Protein AF-A0A7J5EBZ2-F1 (afdb_monomer)

Sequence (101 aa):
MLCKINNLILFIILFAASTIIAQRENRKTETFQVPKDGELEVYANPGDITIDTWDKNEVVIKMRGEDENSDLDDMTIDQRGKKIIVRYDSRWGWSESIDFI

Secondary structure (DSSP, 8-state):
-HHHHHHHHHHHHHHHTT-------SEEEEEEE--TT-EEEEE-SSS-------SSSEEEEEEE-SSTT--GGGEEEEEETTEEEEEE--SS---------

pLDDT: mean 75.47, std 16.66, range [33.06, 94.5]

Structure (mmCIF, N/CA/C/O backbone):
data_AF-A0A7J5EBZ2-F1
#
_entry.id   AF-A0A7J5EBZ2-F1
#
loop_
_atom_site.group_PDB
_atom_site.id
_atom_site.type_symbol
_atom_site.label_atom_id
_atom_site.label_alt_id
_atom_site.label_comp_id
_atom_site.label_asym_id
_atom_site.label_entity_id
_atom_site.label_seq_id
_atom_site.pdbx_PDB_ins_code
_atom_site.Cartn_x
_atom_site.Cartn_y
_atom_site.Cartn_z
_atom_site.occupancy
_atom_site.B_iso_or_equiv
_atom_site.auth_seq_id
_atom_site.auth_comp_id
_atom_site.auth_asym_id
_atom_site.auth_atom_id
_atom_site.pdbx_PDB_model_num
ATOM 1 N N . MET A 1 1 ? 45.056 34.044 17.414 1.00 53.28 1 MET A N 1
ATOM 2 C CA . MET A 1 1 ? 43.988 33.055 17.709 1.00 53.28 1 MET A CA 1
ATOM 3 C C . MET A 1 1 ? 42.817 33.092 16.718 1.00 53.28 1 MET A C 1
ATOM 5 O O . MET A 1 1 ? 42.232 32.041 16.502 1.00 53.28 1 MET A O 1
ATOM 9 N N . LEU A 1 2 ? 42.520 34.223 16.052 1.00 51.50 2 LEU A N 1
ATOM 10 C CA . LEU A 1 2 ? 41.407 34.341 15.086 1.00 51.50 2 LEU A CA 1
ATOM 11 C C . LEU A 1 2 ? 41.504 33.439 13.833 1.00 51.50 2 LEU A C 1
ATOM 13 O O . LEU A 1 2 ? 40.479 33.011 13.317 1.00 51.50 2 LEU A O 1
ATOM 17 N N . CYS A 1 3 ? 42.710 33.079 13.376 1.00 51.47 3 CYS A N 1
ATOM 18 C CA . CYS A 1 3 ? 42.897 32.260 12.164 1.00 51.47 3 CYS A CA 1
ATOM 19 C C . CYS A 1 3 ? 42.437 30.789 12.331 1.00 51.47 3 CYS A C 1
ATOM 21 O O . CYS A 1 3 ? 42.041 30.144 11.366 1.00 51.47 3 CYS A O 1
ATOM 23 N N . LYS A 1 4 ? 42.426 30.255 13.566 1.00 52.41 4 LYS A N 1
ATOM 24 C CA . LYS A 1 4 ? 42.003 28.866 13.848 1.00 52.41 4 LYS A CA 1
ATOM 25 C C . LYS A 1 4 ? 40.479 28.687 13.865 1.00 52.41 4 LYS A C 1
ATOM 27 O O . LYS A 1 4 ? 39.998 27.609 13.536 1.00 52.41 4 LYS A O 1
ATOM 32 N N . ILE A 1 5 ? 39.734 29.737 14.217 1.00 59.22 5 ILE A N 1
ATOM 33 C CA . ILE A 1 5 ? 38.262 29.725 14.274 1.00 59.22 5 ILE A CA 1
ATOM 34 C C . ILE A 1 5 ? 37.672 29.724 12.858 1.00 59.22 5 ILE A C 1
ATOM 36 O O . ILE A 1 5 ? 36.712 29.006 12.600 1.00 59.22 5 ILE A O 1
ATOM 40 N N . ASN A 1 6 ? 38.296 30.448 11.922 1.00 58.59 6 ASN A N 1
ATOM 41 C CA . ASN A 1 6 ? 37.830 30.519 10.536 1.00 58.59 6 ASN A CA 1
ATOM 42 C C . ASN A 1 6 ? 37.945 29.167 9.806 1.00 58.59 6 ASN A C 1
ATOM 44 O O . ASN A 1 6 ? 37.040 28.772 9.078 1.00 58.59 6 ASN A O 1
ATOM 48 N N . ASN A 1 7 ? 39.015 28.410 10.075 1.00 61.50 7 ASN A N 1
ATOM 49 C CA . ASN A 1 7 ? 39.158 27.053 9.544 1.00 61.50 7 ASN A CA 1
ATOM 50 C C . ASN A 1 7 ? 38.172 26.067 10.188 1.00 61.50 7 ASN A C 1
ATOM 52 O O . ASN A 1 7 ? 37.664 25.193 9.496 1.00 61.50 7 ASN A O 1
ATOM 56 N N . LEU A 1 8 ? 37.859 26.210 11.482 1.00 67.56 8 LEU A N 1
ATOM 57 C CA . LEU A 1 8 ? 36.891 25.343 12.167 1.00 67.56 8 LEU A CA 1
ATOM 58 C C . LEU A 1 8 ? 35.471 25.506 11.597 1.00 67.56 8 LEU A C 1
ATOM 60 O O . LEU A 1 8 ? 34.776 24.517 11.382 1.00 67.56 8 LEU A O 1
ATOM 64 N N . ILE A 1 9 ? 35.062 26.744 11.303 1.00 73.44 9 ILE A N 1
ATOM 65 C CA . ILE A 1 9 ? 33.757 27.045 10.691 1.00 73.44 9 ILE A CA 1
ATOM 66 C C . ILE A 1 9 ? 33.661 26.431 9.287 1.00 73.44 9 ILE A C 1
ATOM 68 O O . ILE A 1 9 ? 32.633 25.853 8.940 1.00 73.44 9 ILE A O 1
ATOM 72 N N . LEU A 1 10 ? 34.746 26.479 8.508 1.00 65.31 10 LEU A N 1
ATOM 73 C CA . LEU A 1 10 ? 34.793 25.883 7.171 1.00 65.31 10 LEU A CA 1
ATOM 74 C C . LEU A 1 10 ? 34.593 24.355 7.208 1.00 65.31 10 LEU A C 1
ATOM 76 O O . LEU A 1 10 ? 33.864 23.810 6.381 1.00 65.31 10 LEU A O 1
ATOM 80 N N . PHE A 1 11 ? 35.174 23.668 8.199 1.00 65.75 11 PHE A N 1
ATOM 81 C CA . PHE A 1 11 ? 34.988 22.222 8.383 1.00 65.75 11 PHE A CA 1
ATOM 82 C C . PHE A 1 11 ? 33.557 21.847 8.795 1.00 65.75 11 PHE A C 1
ATOM 84 O O . PHE A 1 11 ? 33.041 20.833 8.328 1.00 65.75 11 PHE A O 1
ATOM 91 N N . ILE A 1 12 ? 32.894 22.666 9.618 1.00 71.62 12 ILE A N 1
ATOM 92 C CA . ILE A 1 12 ? 31.500 22.434 10.038 1.00 71.62 12 ILE A CA 1
ATOM 93 C C . ILE A 1 12 ? 30.535 22.575 8.847 1.00 71.62 12 ILE A C 1
ATOM 95 O O . ILE A 1 12 ? 29.617 21.769 8.704 1.00 71.62 12 ILE A O 1
ATOM 99 N N . ILE A 1 13 ? 30.772 23.543 7.954 1.00 68.88 13 ILE A N 1
ATOM 100 C CA . ILE A 1 13 ? 29.956 23.747 6.744 1.00 68.88 13 ILE A CA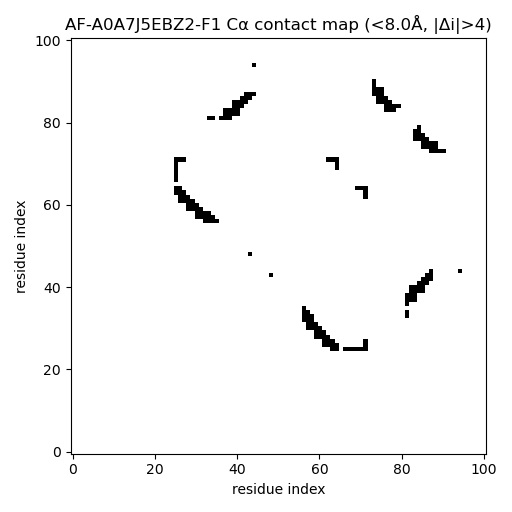 1
ATOM 101 C C . ILE A 1 13 ? 30.114 22.578 5.757 1.00 68.88 13 ILE A C 1
ATOM 103 O O . ILE A 1 13 ? 29.125 22.123 5.186 1.00 68.88 13 ILE A O 1
ATOM 107 N N . LEU A 1 14 ? 31.328 22.044 5.585 1.00 63.31 14 LEU A N 1
ATOM 108 C CA . LEU A 1 14 ? 31.566 20.888 4.710 1.00 63.31 14 LEU A CA 1
ATOM 109 C C . LEU A 1 14 ? 30.933 19.592 5.236 1.00 63.31 14 LEU A C 1
ATOM 111 O O . LEU A 1 14 ? 30.446 18.789 4.444 1.00 63.31 14 LEU A O 1
ATOM 115 N N . PHE A 1 15 ? 30.904 19.387 6.556 1.00 63.12 15 PHE A N 1
ATOM 116 C CA . PHE A 1 15 ? 30.302 18.187 7.142 1.00 63.12 15 PHE A CA 1
ATOM 117 C C . PHE A 1 15 ? 28.770 18.196 7.025 1.00 63.12 15 PHE A C 1
ATOM 119 O O . PHE A 1 15 ? 28.171 17.160 6.739 1.00 63.12 15 PHE A O 1
ATOM 126 N N . ALA A 1 16 ? 28.141 19.372 7.144 1.00 60.69 16 ALA A N 1
ATOM 127 C CA . ALA A 1 16 ? 26.696 19.545 6.970 1.00 60.69 16 ALA A CA 1
ATOM 128 C C . ALA A 1 16 ? 26.207 19.265 5.533 1.00 60.69 16 ALA A C 1
ATOM 130 O O . ALA A 1 16 ? 25.040 18.941 5.339 1.00 60.69 16 ALA A O 1
ATOM 131 N N . ALA A 1 17 ? 27.086 19.348 4.529 1.00 60.28 17 ALA A N 1
ATOM 132 C CA . ALA A 1 17 ? 26.747 19.028 3.141 1.00 60.28 17 ALA A CA 1
ATOM 133 C C . ALA A 1 17 ? 26.783 17.517 2.828 1.00 60.28 17 ALA A C 1
ATOM 135 O O . ALA A 1 17 ? 26.320 17.104 1.768 1.00 60.28 17 ALA A O 1
ATOM 136 N N . SER A 1 18 ? 27.328 16.681 3.722 1.00 59.41 18 SER A N 1
ATOM 137 C CA . SER A 1 18 ? 27.545 15.248 3.457 1.00 59.41 18 SER A CA 1
ATOM 138 C C . SER A 1 18 ? 26.336 14.347 3.744 1.00 59.41 18 SER A C 1
ATOM 140 O O . SER A 1 18 ? 26.394 13.144 3.498 1.00 59.41 18 SER A O 1
ATOM 142 N N . THR A 1 19 ? 25.224 14.897 4.237 1.00 57.72 19 THR A N 1
ATOM 143 C CA . THR A 1 19 ? 24.100 14.101 4.747 1.00 57.72 19 THR A CA 1
ATOM 144 C C . THR A 1 19 ? 22.840 14.194 3.889 1.00 57.72 19 THR A C 1
ATOM 146 O O . THR A 1 19 ? 21.793 14.534 4.415 1.00 57.72 19 THR A O 1
ATOM 149 N N . ILE A 1 20 ? 22.894 13.878 2.595 1.00 58.97 20 ILE A N 1
ATOM 150 C CA . ILE A 1 20 ? 21.731 13.287 1.904 1.00 58.97 20 ILE A CA 1
ATOM 151 C C . ILE A 1 20 ? 22.272 12.293 0.868 1.00 58.97 20 ILE A C 1
ATOM 153 O O . ILE A 1 20 ? 22.438 12.618 -0.304 1.00 58.97 20 ILE A O 1
ATOM 157 N N . ILE A 1 21 ? 22.562 11.064 1.296 1.00 60.22 21 ILE A N 1
ATOM 158 C CA . ILE A 1 21 ? 22.528 9.922 0.377 1.00 60.22 21 ILE A CA 1
ATOM 159 C C . ILE A 1 21 ? 21.127 9.347 0.541 1.00 60.22 21 ILE A C 1
ATOM 161 O O . ILE A 1 21 ? 20.870 8.589 1.473 1.00 60.22 21 ILE A O 1
ATOM 165 N N . ALA A 1 22 ? 20.198 9.782 -0.310 1.00 60.12 22 ALA A N 1
ATOM 166 C CA . ALA A 1 22 ? 18.893 9.148 -0.405 1.00 60.12 22 ALA A CA 1
ATOM 167 C C . ALA A 1 22 ? 19.120 7.747 -0.985 1.00 60.12 22 ALA A C 1
ATOM 169 O O . ALA A 1 22 ? 19.408 7.594 -2.171 1.00 60.12 22 ALA A O 1
ATOM 170 N N . GLN A 1 23 ? 19.090 6.726 -0.130 1.00 59.81 23 GLN A N 1
ATOM 171 C CA . GLN A 1 23 ? 19.090 5.347 -0.597 1.00 59.81 23 GLN A CA 1
ATOM 172 C C . GLN A 1 23 ? 17.752 5.117 -1.296 1.00 59.81 23 GLN A C 1
ATOM 174 O O . GLN A 1 23 ? 16.701 5.262 -0.674 1.00 59.81 23 GLN A O 1
ATOM 179 N N . ARG A 1 24 ? 17.792 4.819 -2.599 1.00 61.91 24 ARG A N 1
ATOM 180 C CA . ARG A 1 24 ? 16.605 4.424 -3.359 1.00 61.91 24 ARG A CA 1
ATOM 181 C C . ARG A 1 24 ? 16.140 3.083 -2.801 1.00 61.91 24 ARG A C 1
ATOM 183 O O . ARG A 1 24 ? 16.731 2.046 -3.092 1.00 61.91 24 ARG A O 1
ATOM 190 N N . GLU A 1 25 ? 15.154 3.116 -1.914 1.00 67.88 25 GLU A N 1
ATOM 191 C CA . GLU A 1 25 ? 14.617 1.905 -1.313 1.00 67.88 25 GLU A CA 1
ATOM 192 C C . GLU A 1 25 ? 13.591 1.299 -2.273 1.00 67.88 25 GLU A C 1
ATOM 194 O O . GLU A 1 25 ? 12.545 1.881 -2.539 1.00 67.88 25 GLU A O 1
ATOM 199 N N . ASN A 1 26 ? 13.872 0.097 -2.781 1.00 78.69 26 ASN A N 1
ATOM 200 C CA . ASN A 1 26 ? 12.947 -0.664 -3.633 1.00 78.69 26 ASN A CA 1
ATOM 201 C C . ASN A 1 26 ? 11.774 -1.291 -2.832 1.00 78.69 26 ASN A C 1
ATOM 203 O O . ASN A 1 26 ? 11.179 -2.316 -3.184 1.00 78.69 26 ASN A O 1
ATOM 207 N N . ARG A 1 27 ? 11.472 -0.726 -1.666 1.00 85.38 27 ARG A N 1
ATOM 208 C CA . ARG A 1 27 ? 10.364 -1.121 -0.806 1.00 85.38 27 ARG A CA 1
ATOM 209 C C . ARG A 1 27 ? 9.777 0.129 -0.198 1.00 85.38 27 ARG A C 1
ATOM 211 O O . ARG A 1 27 ? 10.501 1.009 0.249 1.00 85.38 27 ARG A O 1
ATOM 218 N N . LYS A 1 28 ? 8.454 0.174 -0.136 1.00 85.44 28 LYS A N 1
ATOM 219 C CA . LYS A 1 28 ? 7.734 1.295 0.450 1.00 85.44 28 LYS A CA 1
ATOM 220 C C . LYS A 1 28 ? 6.565 0.761 1.258 1.00 85.44 28 LYS A C 1
ATOM 222 O O . LYS A 1 28 ? 5.816 -0.090 0.785 1.00 85.44 28 LYS A O 1
ATOM 227 N N . THR A 1 29 ? 6.454 1.205 2.505 1.00 90.38 29 THR A N 1
ATOM 228 C CA . THR A 1 29 ? 5.348 0.839 3.394 1.00 90.38 29 THR A CA 1
ATOM 229 C C . THR A 1 29 ? 4.667 2.104 3.870 1.00 90.38 29 THR A C 1
ATOM 231 O O . THR A 1 29 ? 5.316 2.970 4.451 1.00 90.38 29 THR A O 1
ATOM 234 N N . GLU A 1 30 ? 3.363 2.190 3.649 1.00 90.12 30 GLU A N 1
ATOM 235 C CA . GLU A 1 30 ? 2.535 3.288 4.132 1.00 90.12 30 GLU A CA 1
ATOM 236 C C . GLU A 1 30 ? 1.354 2.740 4.930 1.00 90.12 30 GLU A C 1
ATOM 238 O O . GLU A 1 30 ? 0.779 1.703 4.592 1.00 90.12 30 GLU A O 1
ATOM 243 N N . THR A 1 31 ? 1.003 3.442 6.005 1.00 94.31 31 THR A N 1
ATOM 244 C CA . THR A 1 31 ? -0.068 3.045 6.919 1.00 94.31 31 THR A CA 1
ATOM 245 C C . THR A 1 31 ? -1.080 4.169 7.019 1.00 94.31 31 THR A C 1
ATOM 247 O O . THR A 1 31 ? -0.728 5.301 7.348 1.00 94.31 31 THR A O 1
ATOM 250 N N . PHE A 1 32 ? -2.344 3.832 6.806 1.00 92.44 32 PHE A N 1
ATOM 251 C CA . PHE A 1 32 ? -3.459 4.764 6.838 1.00 92.44 32 PHE A CA 1
ATOM 252 C C . PHE A 1 32 ? -4.444 4.342 7.912 1.00 92.44 32 PHE A C 1
ATOM 254 O O . PHE A 1 32 ? -4.941 3.217 7.912 1.00 92.44 32 PHE A O 1
ATOM 261 N N . GLN A 1 33 ? -4.756 5.260 8.820 1.00 93.00 33 GLN A N 1
ATOM 262 C CA . GLN A 1 33 ? -5.856 5.064 9.753 1.00 93.00 33 GLN A CA 1
ATOM 263 C C . GLN A 1 33 ? -7.160 5.352 9.011 1.00 93.00 33 GLN A C 1
ATOM 265 O O . GLN A 1 33 ? -7.353 6.444 8.466 1.00 93.00 33 GLN A O 1
ATOM 270 N N . VAL A 1 34 ? -8.049 4.363 8.972 1.00 90.44 34 VAL A N 1
ATOM 271 C CA . VAL A 1 34 ? -9.327 4.462 8.267 1.00 90.44 34 VAL A CA 1
ATOM 272 C C . VAL A 1 34 ? -10.463 4.021 9.185 1.00 90.44 34 VAL A C 1
ATOM 274 O O . VAL A 1 34 ? -10.329 3.034 9.909 1.00 90.44 34 VAL A O 1
ATOM 277 N N . PRO A 1 35 ? -11.602 4.733 9.189 1.00 88.56 35 PRO A N 1
ATOM 278 C CA . PRO A 1 35 ? -12.799 4.248 9.859 1.00 88.56 35 PRO A CA 1
ATOM 279 C C . PRO A 1 35 ? -13.225 2.876 9.319 1.00 88.56 35 PRO A C 1
ATOM 281 O O . PRO A 1 35 ? -12.909 2.520 8.181 1.00 88.56 35 PRO A O 1
ATOM 284 N N . LYS A 1 36 ? -13.998 2.136 10.120 1.00 86.38 36 LYS A N 1
ATOM 285 C CA . LYS A 1 36 ? -14.649 0.900 9.664 1.00 86.38 36 LYS A CA 1
ATOM 286 C C . LYS A 1 36 ? -15.516 1.157 8.427 1.00 86.38 36 LYS A C 1
ATOM 288 O O . LYS A 1 36 ? -15.983 2.276 8.206 1.00 86.38 36 LYS A O 1
ATOM 293 N N . ASP A 1 37 ? -15.721 0.102 7.643 1.00 86.50 37 ASP A N 1
ATOM 294 C CA . ASP A 1 37 ? -16.536 0.117 6.421 1.00 86.50 37 ASP A CA 1
ATOM 295 C C . ASP A 1 37 ? -16.006 1.085 5.342 1.00 86.50 37 ASP A C 1
ATOM 297 O O . ASP A 1 37 ? -16.772 1.734 4.616 1.00 86.50 37 ASP A O 1
ATOM 301 N N . GLY A 1 38 ? -14.678 1.225 5.279 1.00 87.69 38 GLY A N 1
ATOM 302 C CA . GLY A 1 38 ? -13.960 1.941 4.227 1.00 87.69 38 GLY A CA 1
ATOM 303 C C . GLY A 1 38 ? -13.929 1.186 2.897 1.00 87.69 38 GLY A C 1
ATOM 304 O O . GLY A 1 38 ? -14.379 0.049 2.791 1.00 87.69 38 GLY A O 1
ATOM 305 N N . GLU A 1 39 ? -13.387 1.839 1.875 1.00 92.12 39 GLU A N 1
ATOM 306 C CA . GLU A 1 39 ? -13.248 1.278 0.528 1.00 92.12 39 GLU A CA 1
ATOM 307 C C . GLU A 1 39 ? -11.773 1.304 0.118 1.00 92.12 39 GLU A C 1
ATOM 309 O O . GLU A 1 39 ? -11.113 2.335 0.257 1.00 92.12 39 GLU A O 1
ATOM 314 N N . LEU A 1 40 ? -11.255 0.180 -0.375 1.00 91.44 40 LEU A N 1
ATOM 315 C CA . LEU A 1 40 ? -9.922 0.091 -0.967 1.00 91.44 40 LEU A CA 1
ATOM 316 C C . LEU A 1 40 ? -10.074 -0.115 -2.474 1.00 91.44 40 LEU A C 1
ATOM 318 O O . LEU A 1 40 ? -10.687 -1.084 -2.911 1.00 91.44 40 LEU A O 1
A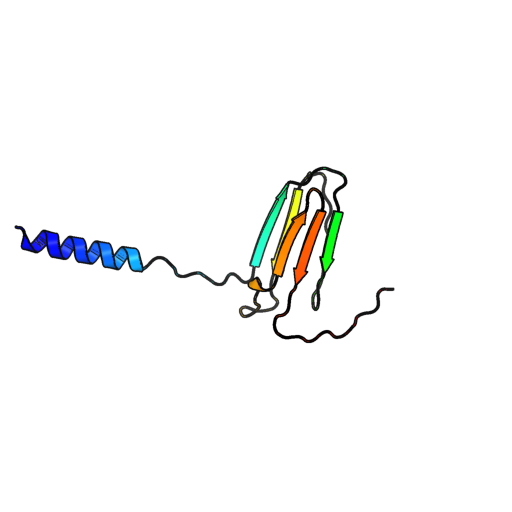TOM 322 N N . GLU A 1 41 ? -9.507 0.798 -3.254 1.00 92.38 41 GLU A N 1
ATOM 323 C CA . GLU A 1 41 ? -9.506 0.756 -4.712 1.00 92.38 41 GLU A CA 1
ATOM 324 C C . GLU A 1 41 ? -8.057 0.663 -5.201 1.00 92.38 41 GLU A C 1
ATOM 326 O O . GLU A 1 41 ? -7.235 1.523 -4.879 1.00 92.38 41 GLU A O 1
ATOM 331 N N . VAL A 1 42 ? -7.728 -0.390 -5.953 1.00 89.00 42 VAL A N 1
ATOM 332 C CA . VAL A 1 42 ? -6.354 -0.678 -6.389 1.00 89.00 42 VAL A CA 1
ATOM 333 C C . VAL A 1 42 ? -6.312 -0.803 -7.903 1.00 89.00 42 VAL A C 1
ATOM 335 O O . VAL A 1 42 ? -7.028 -1.611 -8.486 1.00 89.00 42 VAL A O 1
ATOM 338 N N . TYR A 1 43 ? -5.436 -0.020 -8.520 1.00 85.75 43 TYR A N 1
ATOM 339 C CA . TYR A 1 43 ? -5.109 -0.089 -9.936 1.00 85.75 43 TYR A CA 1
ATOM 340 C C . TYR A 1 43 ? -3.643 -0.503 -10.069 1.00 85.75 43 TYR A C 1
ATOM 342 O O . TYR A 1 43 ? -2.749 0.327 -9.889 1.00 85.75 43 TYR A O 1
ATOM 350 N N . ALA A 1 44 ? -3.401 -1.781 -10.365 1.00 74.06 44 ALA A N 1
ATOM 351 C CA . ALA A 1 44 ? -2.076 -2.288 -10.715 1.00 74.06 44 ALA A CA 1
ATOM 352 C C . ALA A 1 44 ? -2.035 -2.590 -12.215 1.00 74.06 44 ALA A C 1
ATOM 354 O O . ALA A 1 44 ? -2.919 -3.276 -12.726 1.00 74.06 44 ALA A O 1
ATOM 355 N N . ASN A 1 45 ? -1.035 -2.059 -12.920 1.00 70.56 45 ASN A N 1
ATOM 356 C CA . ASN A 1 45 ? -0.795 -2.380 -14.323 1.00 70.56 45 ASN A CA 1
ATOM 357 C C . ASN A 1 45 ? 0.665 -2.083 -14.714 1.00 70.56 45 ASN A C 1
ATOM 359 O O . ASN A 1 45 ? 0.979 -0.910 -14.912 1.00 70.56 45 ASN A O 1
ATOM 363 N N . PRO A 1 46 ? 1.547 -3.084 -14.882 1.00 71.50 46 PRO A N 1
ATOM 364 C CA . PRO A 1 46 ? 1.417 -4.504 -14.525 1.00 71.50 46 PRO A CA 1
ATOM 365 C C . PRO A 1 46 ? 1.702 -4.768 -13.029 1.00 71.50 46 PRO A C 1
ATOM 367 O O . PRO A 1 46 ? 2.223 -3.901 -12.330 1.00 71.50 46 PRO A O 1
ATOM 370 N N . GLY A 1 47 ? 1.380 -5.968 -12.525 1.00 77.31 47 GLY A N 1
ATOM 371 C CA . GLY A 1 47 ? 1.821 -6.433 -11.200 1.00 77.31 47 GLY A CA 1
ATOM 372 C C . GLY A 1 47 ? 0.833 -7.343 -10.462 1.00 77.31 47 GLY A C 1
ATOM 373 O O . GLY A 1 47 ? -0.349 -7.397 -10.796 1.00 77.31 47 GLY A O 1
ATOM 374 N N . ASP A 1 48 ? 1.330 -8.028 -9.429 1.00 85.12 48 ASP A N 1
ATOM 375 C CA . ASP A 1 48 ? 0.528 -8.887 -8.554 1.00 85.12 48 ASP A CA 1
ATOM 376 C C . ASP A 1 48 ? -0.059 -8.101 -7.374 1.00 85.12 48 ASP A C 1
ATOM 378 O O . ASP A 1 48 ? 0.636 -7.332 -6.703 1.00 85.12 48 ASP A O 1
ATOM 382 N N . ILE A 1 49 ? -1.336 -8.347 -7.068 1.00 87.38 49 ILE A N 1
ATOM 383 C CA . ILE A 1 49 ? -2.017 -7.783 -5.898 1.00 87.38 49 ILE A CA 1
ATOM 384 C C . ILE A 1 49 ? -2.316 -8.912 -4.910 1.00 87.38 49 ILE A C 1
ATOM 386 O O . ILE A 1 49 ? -3.015 -9.869 -5.233 1.00 87.38 49 ILE A O 1
ATOM 390 N N . THR A 1 50 ? -1.828 -8.778 -3.675 1.00 91.31 50 THR A N 1
ATOM 391 C CA . THR A 1 50 ? -2.218 -9.634 -2.542 1.00 91.31 50 THR A CA 1
ATOM 392 C C . THR A 1 50 ? -2.932 -8.790 -1.492 1.00 91.31 50 THR A C 1
ATOM 394 O O . THR A 1 50 ? -2.424 -7.740 -1.099 1.00 91.31 50 THR A O 1
ATOM 397 N N . ILE A 1 51 ? -4.106 -9.241 -1.041 1.00 92.19 51 ILE A N 1
ATOM 398 C CA . ILE A 1 51 ? -4.921 -8.547 -0.037 1.00 92.19 51 ILE A CA 1
ATOM 399 C C . ILE A 1 51 ? -5.119 -9.473 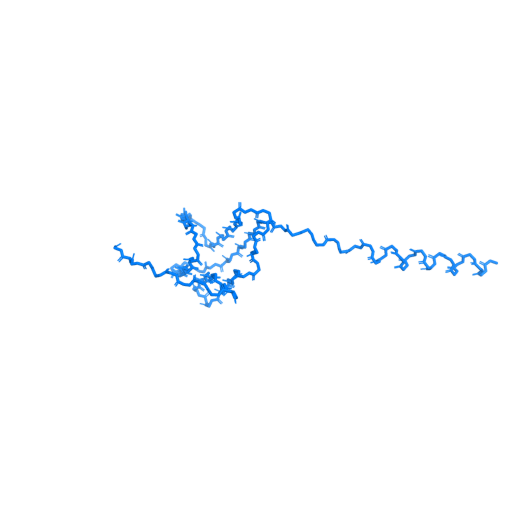1.160 1.00 92.19 51 ILE A C 1
ATOM 401 O O . ILE A 1 51 ? -5.769 -10.510 1.041 1.00 92.19 51 ILE A O 1
ATOM 405 N N . ASP A 1 52 ? -4.607 -9.047 2.314 1.00 94.44 52 ASP A N 1
ATOM 406 C CA . ASP A 1 52 ? -4.840 -9.685 3.607 1.00 94.44 52 ASP A CA 1
ATOM 407 C C . ASP A 1 52 ? -5.751 -8.806 4.471 1.00 94.44 52 ASP A C 1
ATOM 409 O O . ASP A 1 52 ? -5.593 -7.584 4.532 1.00 94.44 52 ASP A O 1
ATOM 413 N N . THR A 1 53 ? -6.697 -9.431 5.172 1.00 92.88 53 THR A N 1
ATOM 414 C CA . THR A 1 53 ? -7.634 -8.744 6.073 1.00 92.88 53 THR A CA 1
ATOM 415 C C . THR A 1 53 ? -7.287 -8.985 7.539 1.00 92.88 53 THR A C 1
ATOM 417 O O . THR A 1 53 ? -6.787 -10.050 7.898 1.00 92.88 53 THR A O 1
ATOM 420 N N . TRP A 1 54 ? -7.617 -8.029 8.409 1.00 93.31 54 TRP A N 1
ATOM 421 C CA . TRP A 1 54 ? -7.379 -8.106 9.856 1.00 93.31 54 TRP A CA 1
ATOM 422 C C . TRP A 1 54 ? -8.396 -7.292 10.669 1.00 93.31 54 TRP A C 1
ATOM 424 O O . TRP A 1 54 ? -9.149 -6.494 10.117 1.00 93.31 54 TRP A O 1
ATOM 434 N N . ASP A 1 55 ? -8.364 -7.437 11.996 1.00 93.25 55 ASP A N 1
ATOM 435 C CA . ASP A 1 55 ? -9.312 -6.793 12.922 1.00 93.25 55 ASP A CA 1
ATOM 436 C C . ASP A 1 55 ? -8.892 -5.383 13.386 1.00 93.25 55 ASP A C 1
ATOM 438 O O . ASP A 1 55 ? -9.316 -4.904 14.442 1.00 93.25 55 ASP A O 1
ATOM 442 N N . LYS A 1 56 ? -8.035 -4.701 12.620 1.00 93.31 56 LYS A N 1
ATOM 443 C CA . LYS A 1 56 ? -7.575 -3.342 12.931 1.00 93.31 56 LYS A CA 1
ATOM 444 C C . LYS A 1 56 ? -8.225 -2.314 12.014 1.00 93.31 56 LYS A C 1
ATOM 446 O O . LYS A 1 56 ? -8.426 -2.560 10.831 1.00 93.31 56 LYS A O 1
ATOM 451 N N . ASN A 1 57 ? -8.473 -1.120 12.549 1.00 93.56 57 ASN A N 1
ATOM 452 C CA . ASN A 1 57 ? -9.000 0.023 11.793 1.00 93.56 57 ASN A CA 1
ATOM 453 C C . ASN A 1 57 ? -7.880 0.766 11.038 1.00 93.56 57 ASN A C 1
ATOM 455 O O . ASN A 1 57 ? -7.731 1.982 11.146 1.00 93.56 57 ASN A O 1
ATOM 459 N N . GLU A 1 58 ? -7.045 0.021 10.320 1.00 93.44 58 GLU A N 1
ATOM 460 C CA . GLU A 1 58 ? -5.928 0.576 9.564 1.00 93.44 58 GLU A CA 1
ATOM 461 C C . GLU A 1 58 ? -5.718 -0.208 8.265 1.00 93.44 5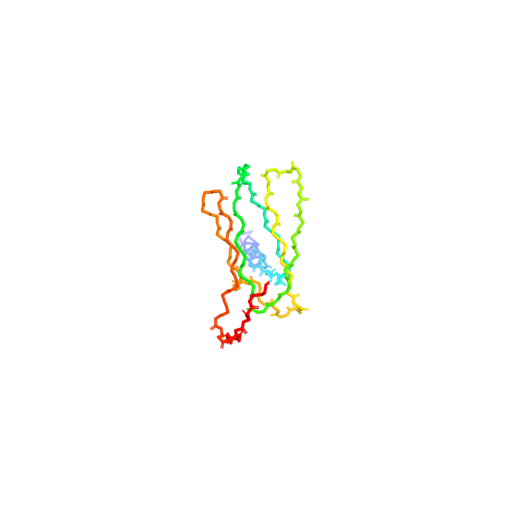8 GLU A C 1
ATOM 463 O O . GLU A 1 58 ? -6.000 -1.405 8.188 1.00 93.44 58 GLU A O 1
ATOM 468 N N . VAL A 1 59 ? -5.218 0.475 7.243 1.00 94.12 59 VAL A N 1
ATOM 469 C CA . VAL A 1 59 ? -4.797 -0.113 5.971 1.00 94.12 59 VAL A CA 1
ATOM 470 C C . VAL A 1 59 ? -3.289 0.041 5.881 1.00 94.12 59 VAL A C 1
ATOM 472 O O . VAL A 1 59 ? -2.770 1.149 6.000 1.00 94.12 59 VAL A O 1
ATOM 475 N N . VAL A 1 60 ? -2.587 -1.071 5.675 1.00 94.50 60 VAL A N 1
ATOM 476 C CA . VAL A 1 60 ? -1.141 -1.077 5.446 1.00 94.50 60 VAL A CA 1
ATOM 477 C C . VAL A 1 60 ? -0.880 -1.475 4.006 1.00 94.50 60 VAL A C 1
ATOM 479 O O . VAL A 1 60 ? -1.189 -2.593 3.601 1.00 94.50 60 VAL A O 1
ATOM 482 N N . ILE A 1 61 ? -0.282 -0.564 3.248 1.00 92.81 61 ILE A N 1
ATOM 483 C CA . ILE A 1 61 ? 0.112 -0.788 1.862 1.00 92.81 61 ILE A CA 1
ATOM 484 C C . ILE A 1 61 ? 1.610 -1.049 1.843 1.00 92.81 61 ILE A C 1
ATOM 486 O O . ILE A 1 61 ? 2.403 -0.214 2.276 1.00 92.81 61 ILE A O 1
ATOM 490 N N . LYS A 1 62 ? 1.991 -2.224 1.343 1.00 92.12 62 LYS A N 1
ATOM 491 C CA . LYS A 1 62 ? 3.384 -2.621 1.139 1.00 92.12 62 LYS A CA 1
ATOM 492 C C . LYS A 1 62 ? 3.626 -2.768 -0.350 1.00 92.12 62 LYS A C 1
ATOM 494 O O . LYS A 1 62 ? 2.951 -3.549 -1.009 1.00 92.12 62 LYS A O 1
ATOM 499 N N . MET A 1 63 ? 4.603 -2.034 -0.854 1.00 88.50 63 MET A N 1
ATOM 500 C CA . MET A 1 63 ? 5.011 -2.045 -2.250 1.00 88.50 63 MET A CA 1
ATOM 501 C C . MET A 1 63 ? 6.449 -2.530 -2.334 1.00 88.50 63 MET A C 1
ATOM 503 O O . MET A 1 63 ? 7.288 -2.184 -1.496 1.00 88.50 63 MET A O 1
ATOM 507 N N . ARG A 1 64 ? 6.723 -3.345 -3.344 1.00 87.56 64 ARG A N 1
ATOM 508 C CA . ARG A 1 64 ? 8.043 -3.883 -3.639 1.00 87.56 64 ARG A CA 1
ATOM 509 C C . ARG A 1 64 ? 8.189 -3.909 -5.149 1.00 87.56 64 ARG A C 1
ATOM 511 O O . ARG A 1 64 ? 7.356 -4.522 -5.807 1.00 87.56 64 ARG A O 1
ATOM 518 N N . GLY A 1 65 ? 9.225 -3.269 -5.672 1.00 83.19 65 GLY A N 1
ATOM 519 C CA . GLY A 1 65 ? 9.536 -3.386 -7.087 1.00 83.19 65 GLY A CA 1
ATOM 520 C C . GLY A 1 65 ? 10.202 -4.722 -7.400 1.00 83.19 65 GLY A C 1
ATOM 521 O O . GLY A 1 65 ? 10.760 -5.391 -6.519 1.00 83.19 65 GLY A O 1
ATOM 522 N N . GLU A 1 66 ? 10.117 -5.123 -8.661 1.00 78.50 66 GLU A N 1
ATOM 523 C CA . GLU A 1 66 ? 10.629 -6.405 -9.145 1.00 78.50 66 GLU A CA 1
ATOM 524 C C . GLU A 1 66 ? 12.161 -6.480 -9.044 1.00 78.50 66 GLU A C 1
ATOM 526 O O . GLU A 1 66 ? 12.714 -7.511 -8.655 1.00 78.50 66 GLU A O 1
ATOM 531 N N . ASP A 1 67 ? 12.839 -5.357 -9.285 1.00 77.06 67 ASP A N 1
ATOM 532 C CA . ASP A 1 67 ? 14.294 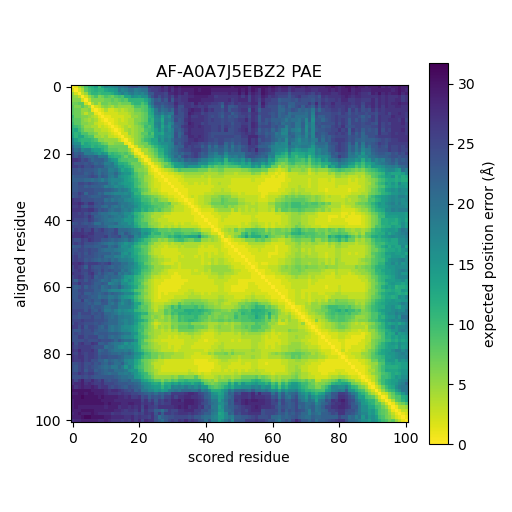-5.227 -9.274 1.00 77.06 67 ASP A CA 1
ATOM 533 C C . ASP A 1 67 ? 14.768 -3.945 -8.567 1.00 77.06 67 ASP A C 1
ATOM 535 O O . ASP A 1 67 ? 13.982 -3.078 -8.200 1.00 77.06 67 ASP A O 1
ATOM 539 N N . GLU A 1 68 ? 16.077 -3.797 -8.367 1.00 70.12 68 GLU A N 1
ATOM 540 C CA . GLU A 1 68 ? 16.670 -2.622 -7.702 1.00 70.12 68 GLU A CA 1
ATOM 541 C C . GLU A 1 68 ? 16.452 -1.297 -8.462 1.00 70.12 68 GLU A C 1
ATOM 543 O O . GLU A 1 68 ? 16.655 -0.219 -7.899 1.00 70.12 68 GLU A O 1
ATOM 548 N N . ASN A 1 69 ? 16.030 -1.366 -9.727 1.00 70.62 69 ASN A N 1
ATOM 549 C CA . ASN A 1 69 ? 15.805 -0.208 -10.589 1.00 70.62 69 ASN A CA 1
ATOM 550 C C . ASN A 1 69 ? 14.339 0.222 -10.655 1.00 70.62 69 ASN A C 1
ATOM 552 O O . ASN A 1 69 ? 14.062 1.306 -11.180 1.00 70.62 69 ASN A O 1
ATOM 556 N N . SER A 1 70 ? 13.436 -0.600 -10.126 1.00 73.94 70 SER A N 1
ATOM 557 C CA . SER A 1 70 ? 12.000 -0.382 -10.135 1.00 73.94 70 SER A CA 1
ATOM 558 C C . SER A 1 70 ? 11.669 0.928 -9.434 1.00 73.94 70 SER A C 1
ATOM 560 O O . SER A 1 70 ? 12.081 1.170 -8.296 1.00 73.94 70 SER A O 1
ATOM 562 N N . ASP A 1 71 ? 10.947 1.794 -10.141 1.00 73.44 71 ASP A N 1
ATOM 563 C CA . ASP A 1 71 ? 10.571 3.091 -9.608 1.00 73.44 71 ASP A CA 1
ATOM 564 C C . ASP A 1 71 ? 9.246 2.994 -8.854 1.00 73.44 71 ASP A C 1
ATOM 566 O O . ASP A 1 71 ? 8.178 2.848 -9.448 1.00 73.44 71 ASP A O 1
ATOM 570 N N . LEU A 1 72 ? 9.323 3.050 -7.524 1.00 76.44 72 LEU A N 1
ATOM 571 C CA . LEU A 1 72 ? 8.136 3.128 -6.677 1.00 76.44 72 LEU A CA 1
ATOM 572 C C . LEU A 1 72 ? 7.574 4.556 -6.595 1.00 76.44 72 LEU A C 1
ATOM 574 O O . LEU A 1 72 ? 6.488 4.727 -6.041 1.00 76.44 72 LEU A O 1
ATOM 578 N N . ASP A 1 73 ? 8.259 5.565 -7.147 1.00 77.25 73 ASP A N 1
ATOM 579 C CA . ASP A 1 73 ? 7.770 6.950 -7.156 1.00 77.25 73 ASP A CA 1
ATOM 580 C C . ASP A 1 73 ? 6.602 7.154 -8.137 1.00 77.25 73 ASP A C 1
ATOM 582 O O . ASP A 1 73 ? 5.843 8.114 -8.000 1.00 77.25 73 ASP A O 1
ATOM 586 N N . ASP A 1 74 ? 6.408 6.230 -9.083 1.00 78.50 74 ASP A N 1
ATOM 587 C CA . ASP A 1 74 ? 5.258 6.208 -9.996 1.00 78.50 74 ASP A CA 1
ATOM 588 C C . ASP A 1 74 ? 3.984 5.634 -9.326 1.00 78.50 74 ASP A C 1
ATOM 590 O O . ASP A 1 74 ? 2.887 5.683 -9.889 1.00 78.50 74 ASP A O 1
ATOM 594 N N . MET A 1 75 ? 4.090 5.122 -8.090 1.00 80.94 75 MET A N 1
ATOM 595 C CA . MET A 1 75 ? 2.942 4.697 -7.283 1.00 80.94 75 MET A CA 1
ATOM 596 C C . MET A 1 75 ? 2.372 5.874 -6.484 1.00 80.94 75 MET A C 1
ATOM 598 O O . MET A 1 75 ? 3.017 6.423 -5.588 1.00 80.94 75 MET A O 1
ATOM 602 N N . THR A 1 76 ? 1.112 6.211 -6.740 1.00 87.12 76 THR A N 1
ATOM 603 C CA . THR A 1 76 ? 0.358 7.220 -5.989 1.00 87.12 76 THR A CA 1
ATOM 604 C C . THR A 1 76 ? -0.642 6.559 -5.048 1.00 87.12 76 THR A C 1
ATOM 606 O O . THR A 1 76 ? -1.415 5.689 -5.458 1.00 87.12 76 THR A O 1
ATOM 609 N N . ILE A 1 77 ? -0.663 7.007 -3.790 1.00 89.56 77 ILE A N 1
ATOM 610 C CA . ILE A 1 77 ? -1.658 6.599 -2.796 1.00 89.56 77 ILE A CA 1
ATOM 611 C C . ILE A 1 77 ? -2.419 7.835 -2.323 1.00 89.56 77 ILE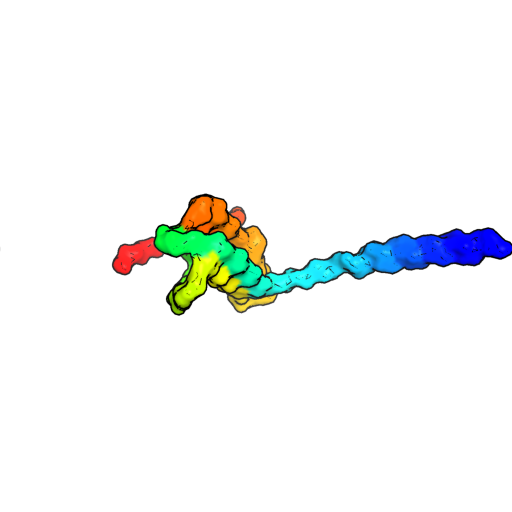 A C 1
ATOM 613 O O . ILE A 1 77 ? -1.839 8.754 -1.752 1.00 89.56 77 ILE A O 1
ATOM 617 N N . ASP A 1 78 ? -3.730 7.834 -2.544 1.00 91.81 78 ASP A N 1
ATOM 618 C CA . ASP A 1 78 ? -4.643 8.901 -2.143 1.00 91.81 78 ASP A CA 1
ATOM 619 C C . ASP A 1 78 ? -5.621 8.397 -1.079 1.00 91.81 78 ASP A C 1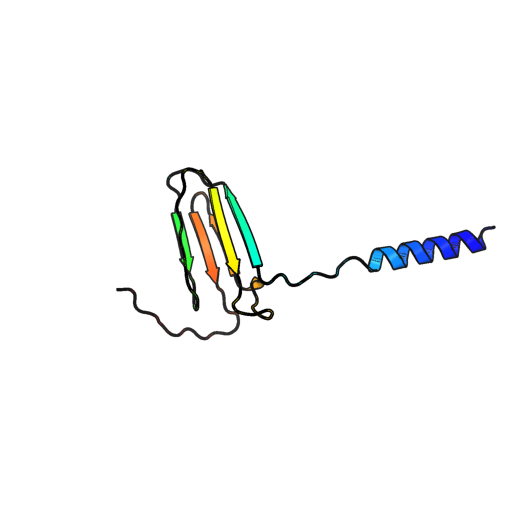
ATOM 621 O O . ASP A 1 78 ? -6.300 7.387 -1.274 1.00 91.81 78 ASP A O 1
ATOM 625 N N . GLN A 1 79 ? -5.805 9.167 -0.004 1.00 91.00 79 GLN A N 1
ATOM 626 C CA . GLN A 1 79 ? -6.918 8.979 0.928 1.00 91.00 79 GLN A CA 1
ATOM 627 C C . GLN A 1 79 ? -7.999 10.039 0.697 1.00 91.00 79 GLN A C 1
ATOM 629 O O . GLN A 1 79 ? -7.774 11.237 0.866 1.00 91.00 79 GLN A O 1
ATOM 634 N N . ARG A 1 80 ? -9.215 9.598 0.362 1.00 91.12 80 ARG A N 1
ATOM 635 C CA . ARG A 1 80 ? -10.407 10.444 0.195 1.00 91.12 80 ARG A CA 1
ATOM 636 C C . ARG A 1 80 ? -11.465 10.036 1.215 1.00 91.12 80 ARG A C 1
ATOM 638 O O . ARG A 1 80 ? -12.303 9.169 0.971 1.00 91.12 80 ARG A O 1
ATOM 645 N N . GLY A 1 81 ? 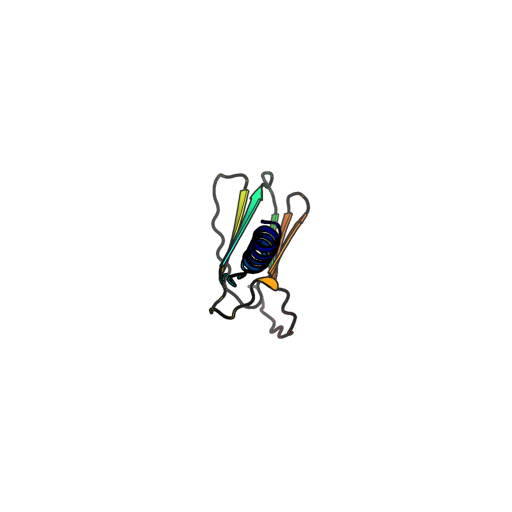-11.405 10.646 2.397 1.00 89.44 81 GLY A N 1
ATOM 646 C CA . GLY A 1 81 ? -12.261 10.277 3.526 1.00 89.44 81 GLY A CA 1
ATOM 647 C C . GLY A 1 81 ? -11.975 8.848 3.994 1.00 89.44 81 GLY A C 1
ATOM 648 O O . GLY A 1 81 ? -10.890 8.568 4.500 1.00 89.44 81 GLY A O 1
ATOM 649 N N . LYS A 1 82 ? -12.947 7.946 3.813 1.00 90.69 82 LYS A N 1
ATOM 650 C CA . LYS A 1 82 ? -12.820 6.513 4.142 1.00 90.69 82 LYS A CA 1
ATOM 651 C C . LYS A 1 82 ? -12.349 5.637 2.972 1.00 90.69 82 LYS A C 1
ATOM 653 O O . LYS A 1 82 ? -12.336 4.417 3.101 1.00 90.69 82 LYS A O 1
ATOM 658 N N . LYS A 1 83 ? -12.030 6.247 1.828 1.00 92.94 83 LYS A N 1
ATOM 659 C CA . LYS A 1 83 ? -11.579 5.550 0.625 1.00 92.94 83 LYS A CA 1
ATOM 660 C C . LYS A 1 83 ? -10.070 5.699 0.456 1.00 92.94 83 LYS A C 1
ATOM 662 O O . LYS A 1 83 ? -9.577 6.826 0.459 1.00 92.94 83 LYS A O 1
ATOM 667 N N . ILE A 1 84 ? -9.364 4.585 0.301 1.00 93.38 84 ILE A N 1
ATOM 668 C CA . ILE A 1 84 ? -7.944 4.539 -0.060 1.00 93.38 84 ILE A CA 1
ATOM 669 C C . ILE A 1 84 ? -7.850 4.129 -1.520 1.00 93.38 84 ILE A C 1
ATOM 671 O O . ILE A 1 84 ? -8.470 3.148 -1.927 1.00 93.38 84 ILE A O 1
ATOM 675 N N . ILE A 1 85 ? -7.095 4.891 -2.302 1.00 92.56 85 ILE A N 1
ATOM 676 C CA . ILE A 1 85 ? -6.912 4.637 -3.721 1.00 92.56 85 ILE A CA 1
ATOM 677 C C . ILE A 1 85 ? -5.430 4.490 -4.011 1.00 92.56 85 ILE A C 1
ATOM 679 O O . ILE A 1 85 ? -4.663 5.420 -3.778 1.00 92.56 85 ILE A O 1
ATOM 683 N N . VAL A 1 86 ? -5.049 3.337 -4.544 1.00 89.75 86 VAL A N 1
ATOM 684 C CA . VAL A 1 86 ? -3.678 3.017 -4.941 1.00 89.75 86 VAL A CA 1
ATOM 685 C C . VAL A 1 86 ? -3.630 2.951 -6.459 1.00 89.75 86 VAL A C 1
ATOM 687 O O . VAL A 1 86 ? -4.406 2.214 -7.069 1.00 89.75 86 VAL A O 1
ATOM 690 N N . ARG A 1 87 ? -2.746 3.735 -7.075 1.00 87.31 87 ARG A N 1
ATOM 691 C CA . ARG A 1 87 ? -2.563 3.780 -8.528 1.00 87.31 87 ARG A CA 1
ATOM 692 C C . ARG A 1 87 ? -1.098 3.675 -8.888 1.00 87.31 87 ARG A C 1
ATOM 694 O O . ARG A 1 87 ? -0.282 4.389 -8.317 1.00 87.31 87 ARG A O 1
ATOM 701 N N . TYR A 1 88 ? -0.808 2.863 -9.889 1.00 79.19 88 TYR A N 1
ATOM 702 C CA . TYR A 1 88 ? 0.430 2.961 -10.641 1.00 79.19 88 TYR A CA 1
ATOM 703 C C . TYR A 1 88 ? 0.207 3.876 -11.852 1.00 79.19 88 TYR A C 1
ATOM 705 O O . TYR A 1 88 ? -0.647 3.586 -12.691 1.00 79.19 88 TYR A O 1
ATOM 713 N N . ASP A 1 89 ? 0.923 4.997 -11.916 1.00 71.31 89 ASP A N 1
ATOM 714 C CA . ASP A 1 89 ? 0.887 5.933 -13.044 1.00 71.31 89 ASP A CA 1
ATOM 715 C C . ASP A 1 89 ? 2.202 5.826 -13.819 1.00 71.31 89 ASP A C 1
ATOM 717 O O . ASP A 1 89 ? 3.180 6.522 -13.540 1.00 71.31 89 ASP A O 1
ATOM 721 N N . SER A 1 90 ? 2.252 4.905 -14.785 1.00 62.47 90 SER A N 1
ATOM 722 C CA . SER A 1 90 ? 3.419 4.787 -15.653 1.00 62.47 90 SER A CA 1
ATOM 723 C C . SER A 1 90 ? 3.531 6.046 -16.518 1.00 62.47 90 SER A C 1
ATOM 725 O O . SER A 1 90 ? 2.761 6.231 -17.465 1.00 62.47 90 SER A O 1
ATOM 727 N N . ARG A 1 91 ? 4.548 6.881 -16.278 1.00 60.69 91 ARG A N 1
ATOM 728 C CA . ARG A 1 91 ? 4.866 8.023 -17.163 1.00 60.69 91 ARG A CA 1
ATOM 729 C C . ARG A 1 91 ? 5.233 7.594 -18.590 1.00 60.69 91 ARG A C 1
ATOM 731 O O . ARG A 1 91 ? 5.224 8.413 -19.507 1.00 60.69 91 ARG A O 1
ATOM 738 N N . TRP A 1 92 ? 5.539 6.311 -18.776 1.00 54.59 92 TRP A N 1
ATOM 739 C CA . TRP A 1 92 ? 5.871 5.682 -20.048 1.00 54.59 92 TRP A CA 1
ATOM 740 C C . TRP A 1 92 ? 4.796 4.653 -20.384 1.00 54.59 92 TRP A C 1
ATOM 742 O O . TRP A 1 92 ? 4.827 3.523 -19.909 1.00 54.59 92 TRP A O 1
ATOM 752 N N . GLY A 1 93 ? 3.807 5.088 -21.164 1.00 54.22 93 GLY A N 1
ATOM 753 C CA . GLY A 1 93 ? 2.628 4.293 -21.471 1.00 54.22 93 GLY A CA 1
ATOM 754 C C . GLY A 1 93 ? 2.954 3.004 -22.217 1.00 54.22 93 GLY A C 1
ATOM 755 O O . GLY A 1 93 ? 3.367 3.050 -23.371 1.00 54.22 93 GLY A O 1
ATOM 756 N N . TRP A 1 94 ? 2.651 1.878 -21.577 1.00 43.78 94 TRP A N 1
ATOM 757 C CA . TRP A 1 94 ? 2.201 0.661 -22.244 1.00 43.78 94 TRP A CA 1
ATOM 758 C C . TRP A 1 94 ? 1.021 0.109 -21.447 1.00 43.78 94 TRP A C 1
ATOM 760 O O . TRP A 1 94 ? 1.176 -0.560 -20.433 1.00 43.78 94 TRP A O 1
ATOM 770 N N . SER A 1 95 ? -0.178 0.475 -21.901 1.00 42.84 95 SER A N 1
ATOM 771 C CA . SER A 1 95 ? -1.433 -0.153 -21.505 1.00 42.84 95 SER A CA 1
ATOM 772 C C . SER A 1 95 ? -1.657 -1.322 -22.455 1.00 42.84 95 SER A C 1
ATOM 774 O O . SER A 1 95 ? -2.038 -1.103 -23.605 1.00 42.84 95 SER A O 1
ATOM 776 N N . GLU A 1 96 ? -1.405 -2.547 -22.002 1.00 40.53 96 GLU A N 1
ATOM 777 C CA . GLU A 1 96 ? -2.072 -3.705 -22.590 1.00 40.53 96 GLU A CA 1
ATOM 778 C C . GLU A 1 96 ? -3.221 -4.106 -21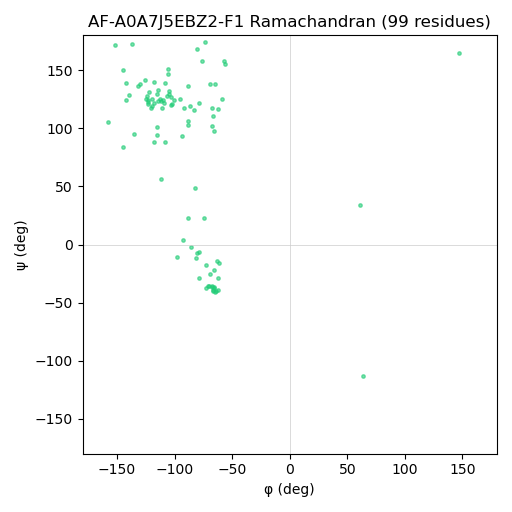.671 1.00 40.53 96 GLU A C 1
ATOM 780 O O . GLU A 1 96 ? -3.091 -4.237 -20.455 1.00 40.53 96 GLU A O 1
ATOM 785 N N . SER A 1 97 ? -4.397 -4.144 -22.281 1.00 48.84 97 SER A N 1
ATOM 786 C CA . SER A 1 97 ? -5.698 -4.307 -21.653 1.00 48.84 97 SER A CA 1
ATOM 787 C C . SER A 1 97 ? -5.813 -5.683 -20.997 1.00 48.84 97 SER A C 1
ATOM 789 O O . SER A 1 97 ? -5.426 -6.677 -21.606 1.00 48.84 97 SER A O 1
ATOM 791 N N . ILE A 1 98 ? -6.391 -5.758 -19.797 1.00 41.06 98 ILE A N 1
ATOM 792 C CA . ILE A 1 98 ? -6.728 -7.035 -19.155 1.00 41.06 98 ILE A CA 1
ATOM 793 C C . ILE A 1 98 ? -8.228 -7.046 -18.844 1.00 41.06 98 ILE A C 1
ATOM 795 O O . ILE A 1 98 ? -8.741 -6.151 -18.172 1.00 41.06 98 ILE A O 1
ATOM 799 N N . ASP A 1 99 ? -8.912 -8.054 -19.389 1.00 36.06 99 ASP A N 1
ATOM 800 C CA . ASP A 1 99 ? -10.300 -8.412 -19.089 1.00 36.06 99 ASP A CA 1
ATOM 801 C C . ASP A 1 99 ? -10.411 -8.968 -17.663 1.00 36.06 99 ASP A C 1
ATOM 803 O O . ASP A 1 99 ? -9.600 -9.795 -17.239 1.00 36.06 99 ASP A O 1
ATOM 807 N N . PHE A 1 100 ? -11.458 -8.563 -16.945 1.00 33.06 100 PHE A N 1
ATOM 808 C CA . PHE A 1 100 ? -11.838 -9.161 -15.667 1.00 33.06 100 PHE A CA 1
ATOM 809 C C . PHE A 1 100 ? -12.915 -10.228 -15.916 1.00 33.06 100 PHE A C 1
ATOM 811 O O . PHE A 1 100 ? -13.944 -9.923 -16.523 1.00 33.06 100 PHE A O 1
ATOM 818 N N . ILE A 1 101 ? -12.679 -11.460 -15.450 1.00 39.47 101 ILE A N 1
ATOM 819 C CA . ILE A 1 101 ? -13.700 -12.520 -15.330 1.00 39.47 101 ILE A CA 1
ATOM 820 C C . ILE A 1 101 ? -14.248 -12.504 -13.905 1.00 39.47 101 ILE A C 1
ATOM 822 O O . ILE A 1 101 ? -13.414 -12.440 -12.973 1.00 39.47 101 ILE A O 1
#

Solvent-accessible surface area (backbone atoms only — not comparable to full-atom values): 6776 Å² total; per-residue (Å²): 120,73,74,62,55,58,55,52,54,54,52,54,57,56,60,69,68,67,78,76,79,79,74,83,64,44,56,49,76,51,77,43,84,35,62,80,92,50,46,81,46,79,46,70,73,86,74,90,86,85,89,86,87,74,100,58,61,56,49,75,48,78,47,67,47,96,45,87,79,40,70,67,84,40,51,47,76,47,76,61,87,48,31,40,38,40,35,55,54,68,92,69,84,77,86,78,87,77,87,86,132

Radius of gyration: 21.93 Å; Cα contacts (8 Å, |Δi|>4): 95; chains: 1; bounding box: 60×47×40 Å

Mean predicted aligned error: 12.61 Å

Foldseek 3Di:
DVVVVVVVVVVVVVVVVPPDPPQQDQKDKDKAQAAPPAAEAEDDDDDDDDDDDDDHRMDIDIGGDPDSPDDPVQWDWDDDHRYIYIDRHPPDDDDDDDDDD